Protein AF-A0A7V0U457-F1 (afdb_monomer)

Structure (mmCIF, N/CA/C/O backbone):
data_AF-A0A7V0U457-F1
#
_entry.id   AF-A0A7V0U457-F1
#
loop_
_atom_site.group_PDB
_atom_site.id
_atom_site.type_symbol
_atom_site.label_atom_id
_atom_site.label_alt_id
_atom_site.label_comp_id
_atom_site.label_asym_id
_atom_site.label_entity_id
_atom_site.label_seq_id
_atom_site.pdbx_PDB_ins_code
_atom_site.Cartn_x
_atom_site.Cartn_y
_atom_site.Cartn_z
_atom_site.occupancy
_atom_site.B_iso_or_equiv
_atom_site.auth_seq_id
_atom_site.auth_comp_id
_atom_site.auth_asym_id
_atom_site.auth_atom_id
_atom_site.pdbx_PDB_model_num
ATOM 1 N N . THR A 1 1 ? -19.636 -8.695 7.568 1.00 78.69 1 THR A N 1
ATOM 2 C CA . THR A 1 1 ? -18.759 -7.887 8.441 1.00 78.69 1 THR A CA 1
ATOM 3 C C . THR A 1 1 ? -18.867 -6.383 8.192 1.00 78.69 1 THR A C 1
ATOM 5 O O . THR A 1 1 ? -18.431 -5.647 9.055 1.00 78.69 1 THR A O 1
ATOM 8 N N . GLY A 1 2 ? -19.457 -5.881 7.092 1.00 92.62 2 GLY A N 1
ATOM 9 C CA . GLY A 1 2 ? -19.712 -4.434 6.907 1.00 92.62 2 GLY A CA 1
ATOM 10 C C . GLY A 1 2 ? -18.463 -3.564 6.696 1.00 92.62 2 GLY A C 1
ATOM 11 O O . GLY A 1 2 ? -18.574 -2.347 6.625 1.00 92.62 2 GLY A O 1
ATOM 12 N N . VAL A 1 3 ? -17.283 -4.179 6.593 1.00 92.50 3 VAL A N 1
ATOM 13 C CA . VAL A 1 3 ? -15.991 -3.487 6.503 1.00 92.50 3 VAL A CA 1
ATOM 14 C C . VAL A 1 3 ? -15.626 -3.220 5.042 1.00 92.50 3 VAL A C 1
ATOM 16 O O . VAL A 1 3 ? -15.890 -4.048 4.168 1.00 92.50 3 VAL A O 1
ATOM 19 N N . ARG A 1 4 ? -14.982 -2.078 4.780 1.00 92.38 4 ARG A N 1
ATOM 20 C CA . ARG A 1 4 ? -14.453 -1.702 3.462 1.00 92.38 4 ARG A CA 1
ATOM 21 C C . ARG A 1 4 ? -13.209 -2.526 3.115 1.00 92.38 4 ARG A C 1
ATOM 23 O O . ARG A 1 4 ? -12.267 -2.584 3.898 1.00 92.38 4 ARG A O 1
ATOM 30 N N . VAL A 1 5 ? -13.190 -3.112 1.918 1.00 95.25 5 VAL A N 1
ATOM 31 C CA . VAL A 1 5 ? -12.024 -3.832 1.382 1.00 95.25 5 VAL A CA 1
ATOM 32 C C . VAL A 1 5 ? -11.116 -2.862 0.628 1.00 95.25 5 VAL A C 1
ATOM 34 O O . VAL A 1 5 ? -11.585 -2.099 -0.215 1.00 95.25 5 VAL A O 1
ATOM 37 N N . VAL A 1 6 ? -9.813 -2.924 0.906 1.00 96.25 6 VAL A N 1
ATOM 38 C CA . VAL A 1 6 ? -8.771 -2.120 0.250 1.00 96.25 6 VAL A CA 1
ATOM 39 C C . VAL A 1 6 ? -7.760 -3.060 -0.405 1.00 96.25 6 VAL A C 1
ATOM 41 O O . VAL A 1 6 ? -7.448 -4.118 0.137 1.00 96.25 6 VAL A O 1
ATOM 44 N N . ARG A 1 7 ? -7.285 -2.706 -1.604 1.00 95.50 7 ARG A N 1
ATOM 45 C CA . ARG A 1 7 ? -6.351 -3.530 -2.384 1.00 95.50 7 ARG A CA 1
ATOM 46 C C . ARG A 1 7 ? -4.905 -3.166 -2.070 1.00 95.50 7 ARG A C 1
ATOM 48 O O . ARG A 1 7 ? -4.573 -1.989 -2.004 1.00 95.50 7 ARG A O 1
ATOM 55 N N . LEU A 1 8 ? -4.065 -4.189 -1.951 1.00 98.19 8 LEU A N 1
ATOM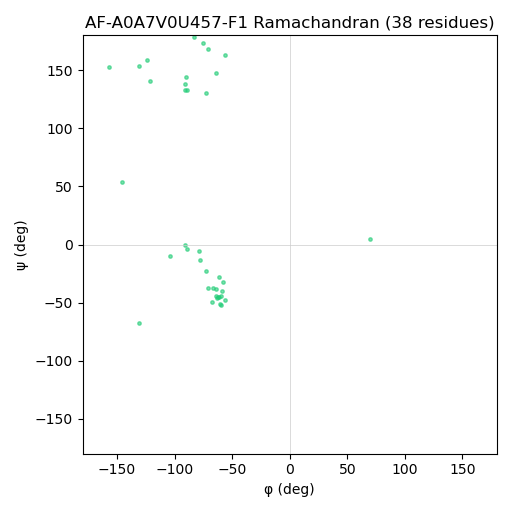 56 C CA . LEU A 1 8 ? -2.619 -4.084 -1.769 1.00 98.19 8 LEU A CA 1
ATOM 57 C C . LEU A 1 8 ? -1.911 -4.996 -2.771 1.00 98.19 8 LEU A C 1
ATOM 59 O O . LEU A 1 8 ? -2.462 -6.017 -3.189 1.00 98.19 8 LEU A O 1
ATOM 63 N N . PHE A 1 9 ? -0.679 -4.644 -3.116 1.00 98.19 9 PHE A N 1
ATOM 64 C CA . PHE A 1 9 ? 0.222 -5.498 -3.887 1.00 98.19 9 PHE A CA 1
ATOM 65 C C . PHE A 1 9 ? 1.068 -6.346 -2.933 1.00 98.19 9 PHE A C 1
ATOM 67 O O . PHE A 1 9 ? 1.606 -5.826 -1.957 1.00 98.19 9 PHE A O 1
ATOM 74 N N . THR A 1 10 ? 1.174 -7.650 -3.185 1.00 96.12 10 THR A N 1
ATOM 75 C CA . THR A 1 10 ? 1.877 -8.586 -2.289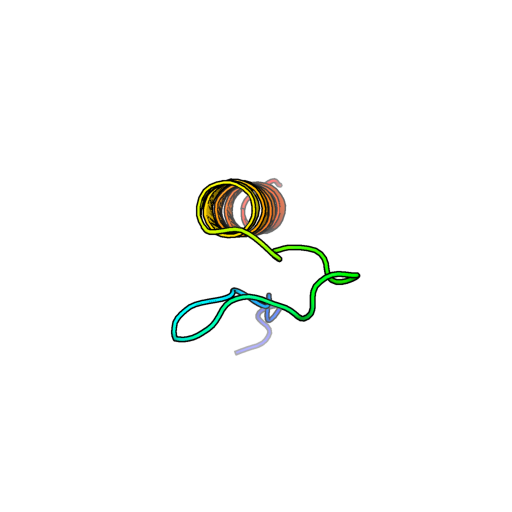 1.00 96.12 10 THR A CA 1
ATOM 76 C C . THR A 1 10 ? 2.867 -9.462 -3.050 1.00 96.12 10 THR A C 1
ATOM 78 O O . THR A 1 10 ? 4.072 -9.319 -2.879 1.00 96.12 10 THR A O 1
ATOM 81 N N . GLY A 1 11 ? 2.362 -10.354 -3.907 1.00 95.62 11 GLY A N 1
ATOM 82 C CA . GLY A 1 11 ? 3.163 -11.330 -4.653 1.00 95.62 11 GLY A CA 1
ATOM 83 C C . GLY A 1 11 ? 3.677 -10.842 -6.008 1.00 95.62 11 GLY A C 1
ATOM 84 O O . GLY A 1 11 ? 4.397 -11.576 -6.679 1.00 95.62 11 GLY A O 1
ATOM 85 N N . SER A 1 12 ? 3.301 -9.636 -6.434 1.00 97.44 12 SER A N 1
ATOM 86 C CA . SER A 1 12 ? 3.715 -9.078 -7.719 1.00 97.44 12 SER A CA 1
ATOM 87 C C . SER A 1 12 ? 3.648 -7.556 -7.725 1.00 97.44 12 SER A C 1
ATOM 89 O O . SER A 1 12 ? 2.816 -6.953 -7.044 1.00 97.44 12 SER A O 1
ATOM 91 N N . LEU A 1 13 ? 4.491 -6.957 -8.563 1.00 98.50 13 LEU A N 1
ATOM 92 C CA . LEU A 1 13 ? 4.382 -5.558 -8.966 1.00 98.50 13 LEU A CA 1
ATOM 93 C C . LEU A 1 13 ? 3.171 -5.370 -9.892 1.00 98.50 13 LEU A C 1
ATOM 95 O O . LEU A 1 13 ? 2.579 -6.344 -10.374 1.00 98.50 13 LEU A O 1
ATOM 99 N N . SER A 1 14 ? 2.799 -4.119 -10.150 1.00 98.12 14 SER A N 1
ATOM 100 C CA . SER A 1 14 ? 1.868 -3.818 -11.236 1.00 98.12 14 SER A CA 1
ATOM 101 C C . SER A 1 14 ? 2.552 -3.927 -12.602 1.00 98.12 14 SER A C 1
ATOM 103 O O . SER A 1 14 ? 3.771 -4.054 -12.699 1.00 98.12 14 SER A O 1
ATOM 105 N N . ALA A 1 15 ? 1.762 -3.800 -13.673 1.00 98.25 15 ALA A N 1
ATOM 106 C CA . ALA A 1 15 ? 2.300 -3.448 -14.986 1.00 98.25 15 ALA A CA 1
ATOM 107 C C . ALA A 1 15 ? 3.091 -2.126 -14.918 1.00 98.25 15 ALA A C 1
ATOM 109 O O . ALA A 1 15 ? 2.923 -1.362 -13.960 1.00 98.25 15 ALA A O 1
ATOM 110 N N . ALA A 1 16 ? 3.916 -1.857 -15.933 1.00 97.81 16 ALA A N 1
ATOM 111 C CA . ALA A 1 16 ? 4.793 -0.685 -15.985 1.00 97.81 16 ALA A CA 1
ATOM 112 C C . ALA A 1 16 ? 4.025 0.648 -15.883 1.00 97.81 16 ALA A C 1
ATOM 114 O O . ALA A 1 16 ? 4.513 1.598 -15.282 1.00 97.81 16 ALA A O 1
ATOM 115 N N . GLU A 1 17 ? 2.801 0.690 -16.406 1.00 97.56 17 GLU A N 1
ATOM 116 C CA . GLU A 1 17 ? 1.898 1.848 -16.383 1.00 97.56 17 GLU A CA 1
ATOM 117 C C . GLU A 1 17 ? 0.977 1.859 -15.149 1.00 97.56 17 GLU A C 1
ATOM 119 O O . GLU A 1 17 ? 0.118 2.730 -15.001 1.00 97.56 17 GLU A O 1
ATOM 124 N N . GLY A 1 18 ? 1.105 0.852 -14.283 1.00 96.81 18 GLY A N 1
ATOM 125 C CA . GLY A 1 18 ? 0.308 0.704 -13.075 1.00 96.81 18 GLY A CA 1
ATOM 126 C C . GLY A 1 18 ? 0.846 1.515 -11.890 1.00 96.81 18 GLY A C 1
ATOM 127 O O . GLY A 1 18 ? 1.872 2.179 -11.984 1.00 96.81 18 GLY A O 1
ATOM 128 N N . PRO A 1 19 ? 0.160 1.455 -10.737 1.00 97.00 19 PRO A N 1
ATOM 129 C CA . PRO A 1 19 ? 0.478 2.289 -9.575 1.00 97.00 19 PRO A CA 1
ATOM 130 C C . PRO A 1 19 ? 1.682 1.802 -8.747 1.00 97.00 19 PRO A C 1
ATOM 132 O O . PRO A 1 19 ? 2.058 2.457 -7.778 1.00 97.00 19 PRO A O 1
ATOM 135 N N . ALA A 1 20 ? 2.247 0.637 -9.069 1.00 98.25 20 ALA A N 1
ATOM 136 C CA . ALA A 1 20 ? 3.307 -0.016 -8.307 1.00 98.25 20 ALA A CA 1
ATOM 137 C C . ALA A 1 20 ? 4.296 -0.778 -9.222 1.00 98.25 20 ALA A C 1
ATOM 139 O O . ALA A 1 20 ? 4.491 -1.982 -9.024 1.00 98.25 20 ALA A O 1
ATOM 140 N N . PRO A 1 21 ? 4.900 -0.139 -10.246 1.00 98.56 21 PRO A N 1
ATOM 141 C CA . PRO 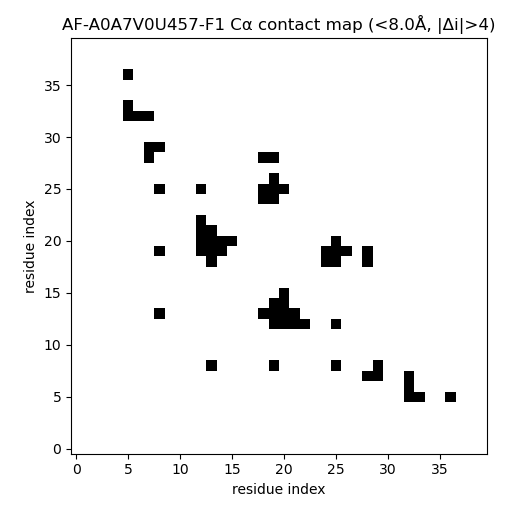A 1 21 ? 5.721 -0.837 -11.237 1.00 98.56 21 PRO A CA 1
ATOM 142 C C . PRO A 1 21 ? 7.126 -1.163 -10.713 1.00 98.56 21 PRO A C 1
ATOM 144 O O . PRO A 1 21 ? 7.840 -1.975 -11.296 1.00 98.56 21 PRO A O 1
ATOM 147 N N . THR A 1 22 ? 7.525 -0.559 -9.592 1.00 98.50 22 THR A N 1
ATOM 148 C CA . THR A 1 22 ? 8.769 -0.852 -8.875 1.00 98.50 22 THR A CA 1
ATOM 149 C C . THR A 1 22 ? 8.481 -1.228 -7.426 1.00 98.50 22 THR A C 1
ATOM 151 O O . THR A 1 22 ? 7.453 -0.854 -6.863 1.00 98.50 22 THR A O 1
ATOM 154 N N . TYR A 1 23 ? 9.414 -1.928 -6.774 1.00 98.06 23 TYR A N 1
ATOM 155 C CA . TYR A 1 23 ? 9.251 -2.305 -5.366 1.00 98.06 23 TYR A CA 1
ATOM 156 C C . TYR A 1 23 ? 9.064 -1.088 -4.444 1.00 98.06 23 TYR A C 1
ATOM 158 O O . TYR A 1 23 ? 8.224 -1.111 -3.549 1.00 98.06 23 TYR A O 1
ATOM 166 N N . LEU A 1 24 ? 9.802 0.007 -4.669 1.00 98.62 24 LEU A N 1
ATOM 167 C CA . LEU A 1 24 ? 9.649 1.215 -3.851 1.00 98.62 24 LEU A CA 1
ATOM 168 C C . LEU A 1 24 ? 8.287 1.884 -4.056 1.00 98.62 24 LEU A C 1
ATOM 170 O O . LEU A 1 24 ? 7.703 2.379 -3.094 1.00 98.62 24 LEU A O 1
ATOM 174 N N . GLU A 1 25 ? 7.764 1.898 -5.278 1.00 98.69 25 GLU A N 1
ATOM 175 C CA . GLU A 1 25 ? 6.419 2.419 -5.542 1.00 98.69 25 GLU A CA 1
ATOM 176 C C . GLU A 1 25 ? 5.335 1.505 -4.984 1.00 98.69 25 GLU A C 1
ATOM 178 O O . GLU A 1 25 ? 4.387 2.004 -4.388 1.00 98.69 25 GLU A O 1
ATOM 183 N N . MET A 1 26 ? 5.527 0.185 -5.044 1.00 98.69 26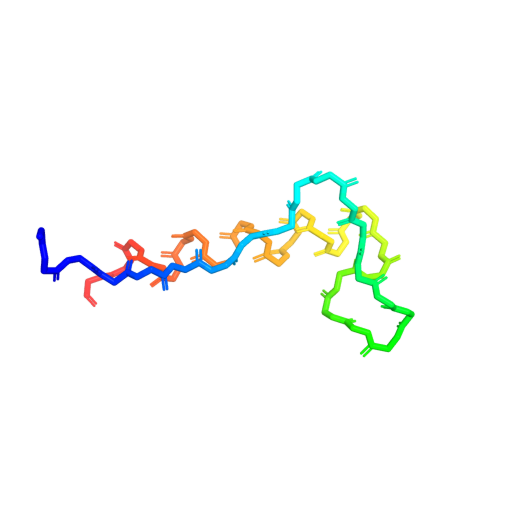 MET A N 1
ATOM 184 C CA . MET A 1 26 ? 4.669 -0.787 -4.367 1.00 98.69 26 MET A CA 1
ATOM 185 C C . MET A 1 26 ? 4.579 -0.511 -2.864 1.00 98.69 26 MET A C 1
ATOM 187 O O . MET A 1 26 ? 3.482 -0.448 -2.310 1.00 98.69 26 MET A O 1
ATOM 191 N N . MET A 1 27 ? 5.720 -0.294 -2.205 1.00 98.62 27 MET A N 1
ATOM 192 C CA . MET A 1 27 ? 5.745 0.019 -0.776 1.00 98.62 27 MET A CA 1
ATOM 193 C C . MET A 1 27 ? 5.055 1.353 -0.476 1.00 98.62 27 MET A C 1
ATOM 195 O O . MET A 1 27 ? 4.248 1.417 0.450 1.00 98.62 27 MET A O 1
ATOM 199 N N . ARG A 1 28 ? 5.313 2.400 -1.272 1.00 98.50 28 ARG A N 1
ATOM 200 C CA . ARG A 1 28 ? 4.653 3.708 -1.106 1.00 98.50 28 ARG A CA 1
ATOM 201 C C . ARG A 1 28 ? 3.141 3.614 -1.302 1.00 98.50 28 ARG A C 1
ATOM 203 O O . ARG A 1 28 ? 2.399 4.138 -0.475 1.00 98.50 28 ARG A O 1
ATOM 210 N N . TYR A 1 29 ? 2.695 2.916 -2.345 1.00 98.44 29 TYR A N 1
ATOM 211 C CA . TYR A 1 29 ? 1.280 2.681 -2.618 1.00 98.44 29 TYR A CA 1
ATOM 212 C C . TYR A 1 29 ? 0.612 1.937 -1.461 1.00 98.44 29 TYR A C 1
ATOM 214 O O . TYR A 1 29 ? -0.390 2.405 -0.927 1.00 98.44 29 TYR A O 1
ATOM 222 N N . ASN A 1 30 ? 1.188 0.808 -1.036 1.00 98.69 30 ASN A N 1
ATOM 223 C CA . ASN A 1 30 ? 0.614 -0.015 0.024 1.00 98.69 30 ASN A CA 1
ATOM 224 C C . ASN A 1 30 ? 0.513 0.746 1.348 1.00 98.69 30 ASN A C 1
ATOM 226 O O . ASN A 1 30 ? -0.528 0.701 1.998 1.00 98.69 30 ASN A O 1
ATOM 230 N N . VAL A 1 31 ? 1.570 1.465 1.740 1.00 98.50 31 VAL A N 1
ATOM 231 C CA . VAL A 1 31 ? 1.561 2.265 2.973 1.00 98.50 31 VAL A CA 1
ATOM 232 C C . VAL A 1 31 ? 0.512 3.371 2.886 1.00 98.50 31 VAL A C 1
ATOM 234 O O . VAL A 1 31 ? -0.276 3.518 3.816 1.00 98.50 31 VAL A O 1
ATOM 237 N N . GLY A 1 32 ? 0.443 4.095 1.764 1.00 98.44 32 GLY A N 1
ATOM 238 C CA . GLY A 1 32 ? -0.574 5.127 1.556 1.00 98.44 32 GLY A CA 1
ATOM 239 C C . GLY A 1 32 ? -1.998 4.572 1.632 1.00 98.44 32 GLY A C 1
ATOM 240 O O . GLY A 1 32 ? -2.842 5.138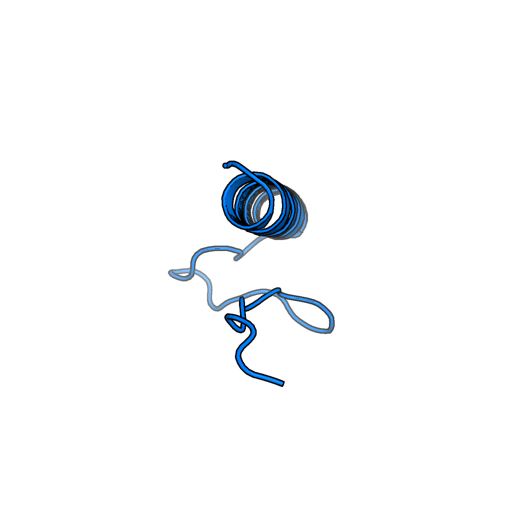 2.322 1.00 98.44 32 GLY A O 1
ATOM 241 N N . ALA A 1 33 ? -2.250 3.426 0.994 1.00 98.12 33 ALA A N 1
ATOM 242 C CA . ALA A 1 33 ? -3.549 2.758 1.025 1.00 98.12 33 ALA A CA 1
ATOM 243 C C . ALA A 1 33 ? -3.937 2.287 2.436 1.00 98.12 33 ALA A C 1
ATOM 245 O O . ALA A 1 33 ? -5.102 2.395 2.811 1.00 98.12 33 ALA A O 1
ATOM 246 N N . ILE A 1 34 ? -2.977 1.793 3.226 1.00 98.00 34 ILE A N 1
ATOM 247 C CA . ILE A 1 34 ? -3.207 1.393 4.621 1.00 98.00 34 ILE A CA 1
ATOM 248 C C . ILE A 1 34 ? -3.520 2.614 5.487 1.00 98.00 34 ILE 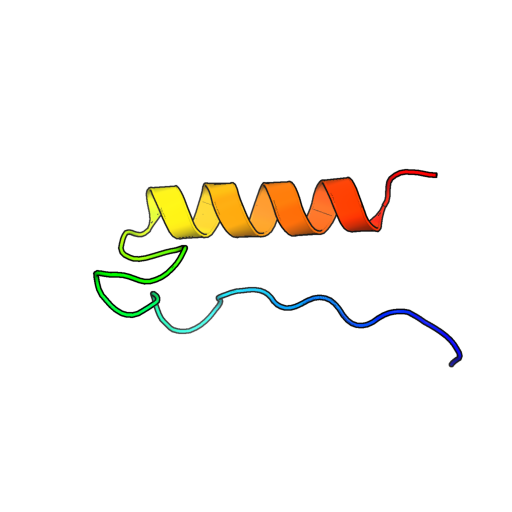A C 1
ATOM 250 O O . ILE A 1 34 ? -4.510 2.589 6.211 1.00 98.00 34 ILE A O 1
ATOM 254 N N . VAL A 1 35 ? -2.717 3.679 5.403 1.00 98.19 35 VAL A N 1
ATOM 255 C CA . VAL A 1 35 ? -2.927 4.893 6.208 1.00 98.19 35 VAL A CA 1
ATOM 256 C C . VAL A 1 35 ? -4.290 5.508 5.898 1.00 98.19 35 VAL A C 1
ATOM 258 O O . VAL A 1 35 ? -5.096 5.663 6.810 1.00 98.19 35 VAL A O 1
ATOM 261 N N . ALA A 1 36 ? -4.605 5.733 4.620 1.00 97.38 36 ALA A N 1
ATOM 262 C CA . ALA A 1 36 ? -5.888 6.305 4.205 1.00 97.38 36 ALA A CA 1
ATOM 263 C C . ALA A 1 36 ? -7.095 5.434 4.600 1.00 97.38 36 ALA A C 1
ATOM 265 O O . ALA A 1 36 ? -8.201 5.932 4.791 1.00 97.38 36 ALA A O 1
ATOM 266 N N . AL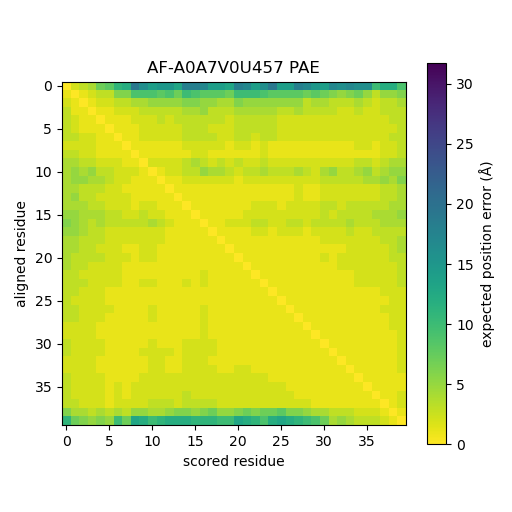A A 1 37 ? -6.913 4.115 4.718 1.00 97.19 37 ALA A N 1
ATOM 267 C CA . ALA A 1 37 ? -7.978 3.221 5.159 1.00 97.19 37 ALA A CA 1
ATOM 268 C C . ALA A 1 37 ? -8.290 3.338 6.659 1.00 97.19 37 ALA A C 1
ATOM 270 O O . ALA A 1 37 ? -9.390 2.946 7.055 1.00 97.19 37 ALA A O 1
ATOM 271 N N . LEU A 1 38 ? -7.331 3.829 7.451 1.00 96.12 38 LEU A N 1
ATOM 272 C CA . LEU A 1 38 ? -7.388 3.950 8.910 1.00 96.12 38 LEU A CA 1
ATOM 273 C C . LEU A 1 38 ? -7.638 5.387 9.390 1.00 96.12 38 LEU A C 1
ATOM 275 O O . LEU A 1 38 ? -7.867 5.586 10.583 1.00 96.12 38 LEU A O 1
ATOM 279 N N . GLU A 1 39 ? -7.575 6.374 8.496 1.00 91.75 39 GLU A N 1
ATOM 280 C CA . GLU A 1 39 ? -7.970 7.747 8.805 1.00 91.75 39 GLU A CA 1
ATOM 281 C C . GLU A 1 39 ? -9.481 7.832 9.128 1.00 91.75 39 GLU A C 1
ATOM 283 O O . GLU A 1 39 ? -10.253 7.028 8.589 1.00 91.75 39 GLU A O 1
ATOM 288 N N . PRO A 1 40 ? -9.894 8.751 10.032 1.00 78.31 40 PRO A N 1
ATOM 289 C CA . PRO A 1 40 ? -11.274 8.864 10.521 1.00 78.31 40 PRO A CA 1
ATOM 290 C C . PRO A 1 40 ? -12.338 9.092 9.441 1.00 78.31 40 PRO A C 1
ATOM 292 O O . PRO A 1 40 ? -12.069 9.845 8.477 1.00 78.31 40 PRO A O 1
#

Secondary structure (DSSP, 8-state):
--PPP-----S-PPPTTSS-SSHHHHHHHHHHHHHHHH--

Solvent-accessible surface area (backbone atoms only — not comparable to full-atom values): 2648 Å² total;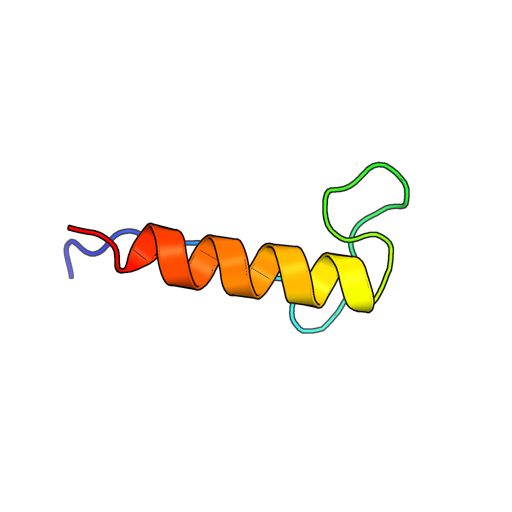 per-residue (Å²): 135,94,72,89,88,79,88,70,76,80,96,55,68,43,57,84,91,41,84,15,51,43,73,69,40,34,52,52,45,38,50,50,51,52,51,63,69,69,56,135

pLDDT: mean 96.21, std 4.47, range [78.31, 98.69]

Mean predicted aligned error: 2.45 Å

Sequence (40 aa):
TGVRVVRLFTGSLSAAEGPAPTYLEMMRYNVGAIVAALEP

Radius of gyration: 11.36 Å; Cα contac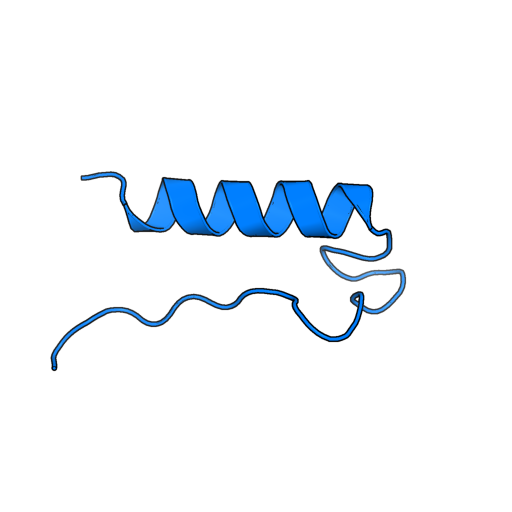ts (8 Å, |Δi|>4): 31; chains: 1; bounding box: 29×20×27 Å

Nearest PDB structures (foldseek):
  7me1-assembly2_B  TM=9.363E-01  e=5.593E-01  Yersinia pestis
  4nnp-assembly2_B  TM=9.797E-01  e=2.377E+00  Staphylococcus aureus subsp. aureus Mu50

Foldseek 3Di:
DPADDFDADDPDADPPPDQGNDPVSSVVVRVVRVVVSPDD